Protein AF-A0A7T1HHM9-F1 (afdb_monomer_lite)

pLDDT: mean 77.27, std 11.03, range [47.88, 93.75]

Secondary structure (DSSP, 8-state):
-PPPSS-HHHHHHHHHHHHHHHTS-S-GGGB-TTT-EE-SSEEEEEBTTS-EEEEEEHHHHHHHHHHHHHHHHHSTTHHHHTTS-HHHHHHHHHTS-HHHHHHHHHHHHTPPPPPPP--HHHHHHHHHHHHH-HHHHHHHHHHHHHHHHHHHHHHHHHHHHHHHTT-PPPPHHHHHHHH--

Sequence (181 aa):
MSQPRFTNDALYAAAVGLAIRSGSLKRKAEASPEHSHSSSCSYALIATDGRLIERFSLQKVQAWASERDKVLNRIEGRRKLQGLPIEQRLARFRSWPEPQRALAWAVSSGQPIPPGRFGAGELLTAVLLLALFVLPGVVFLIWAVPRGRSYRQALAILVRQWRASGEPDPVDAAFRRLVSR

Structure (mmCIF, N/CA/C/O backbone):
data_AF-A0A7T1HHM9-F1
#
_entry.id   AF-A0A7T1HHM9-F1
#
loop_
_atom_site.group_PDB
_atom_site.id
_atom_site.type_symbol
_atom_site.label_atom_id
_atom_site.label_alt_id
_atom_site.label_comp_id
_atom_site.label_asym_id
_atom_site.label_entity_id
_atom_site.label_seq_id
_atom_site.pdbx_PDB_ins_code
_atom_site.Cartn_x
_atom_site.Cartn_y
_atom_site.Cartn_z
_atom_site.occupancy
_atom_site.B_iso_or_equiv
_atom_site.auth_seq_id
_atom_site.auth_comp_id
_atom_site.auth_asym_id
_atom_site.auth_atom_id
_atom_site.pdbx_PDB_model_num
ATOM 1 N N . MET A 1 1 ? -13.154 24.734 9.679 1.00 47.88 1 MET A N 1
ATOM 2 C CA . MET A 1 1 ? -13.090 23.258 9.797 1.00 47.88 1 MET A CA 1
ATOM 3 C C . MET A 1 1 ? -12.746 22.684 8.432 1.00 47.88 1 MET A C 1
ATOM 5 O O . MET A 1 1 ? -13.571 22.761 7.533 1.00 47.88 1 MET A O 1
ATOM 9 N N . SER A 1 2 ? -11.523 22.192 8.234 1.00 49.72 2 SER A N 1
ATOM 10 C CA . SER A 1 2 ? -11.110 21.611 6.950 1.00 49.72 2 SER A CA 1
ATOM 11 C C . SER A 1 2 ? -11.664 20.193 6.834 1.00 49.72 2 SER A C 1
ATOM 13 O O . SER A 1 2 ? -11.333 19.343 7.660 1.00 49.72 2 SER A O 1
ATOM 15 N N . GLN A 1 3 ? -12.520 19.933 5.844 1.00 53.69 3 GLN A N 1
ATOM 16 C CA . GLN A 1 3 ? -13.010 18.577 5.590 1.00 53.69 3 GLN A CA 1
ATOM 17 C C . GLN A 1 3 ? -11.838 17.637 5.247 1.00 53.69 3 GLN A C 1
ATOM 19 O O . GLN A 1 3 ? -10.900 18.050 4.555 1.00 53.69 3 GLN A O 1
ATOM 24 N N . PRO A 1 4 ? -11.853 16.376 5.716 1.00 58.53 4 PRO A N 1
ATOM 25 C CA . PRO A 1 4 ? -10.791 15.432 5.407 1.00 58.53 4 PRO A CA 1
ATOM 26 C C . PRO A 1 4 ? -10.759 15.142 3.899 1.00 58.53 4 PRO A C 1
ATOM 28 O O . PRO A 1 4 ? -11.733 14.691 3.305 1.00 58.53 4 PRO A O 1
ATOM 31 N N . ARG A 1 5 ? -9.596 15.369 3.274 1.00 70.12 5 ARG A N 1
ATOM 32 C CA . ARG A 1 5 ? -9.337 15.135 1.835 1.00 70.12 5 ARG A CA 1
ATOM 33 C C . ARG A 1 5 ? -9.541 13.669 1.401 1.00 70.12 5 ARG A C 1
ATOM 35 O O . ARG A 1 5 ? -9.681 13.375 0.211 1.00 70.12 5 ARG A O 1
ATOM 42 N N . PHE A 1 6 ? -9.541 12.749 2.364 1.00 73.56 6 PHE A N 1
ATOM 43 C CA . PHE A 1 6 ? -9.677 11.306 2.184 1.00 73.56 6 PHE A CA 1
ATOM 44 C C . PHE A 1 6 ? -10.851 10.777 3.011 1.00 73.56 6 PHE A C 1
ATOM 46 O O . PHE A 1 6 ? -11.130 11.292 4.089 1.00 73.56 6 PHE A O 1
ATOM 53 N N . THR A 1 7 ? -11.516 9.732 2.517 1.00 82.44 7 THR A N 1
ATOM 54 C CA . THR A 1 7 ? -12.591 9.052 3.253 1.00 82.44 7 THR A CA 1
ATOM 55 C C . THR A 1 7 ? -12.043 8.350 4.500 1.00 82.44 7 THR A C 1
ATOM 57 O O . THR A 1 7 ? -10.879 7.936 4.511 1.00 82.44 7 THR A O 1
ATOM 60 N N . ASN A 1 8 ? -12.876 8.166 5.532 1.00 83.25 8 ASN A N 1
ATOM 61 C CA . ASN A 1 8 ? -12.473 7.485 6.773 1.00 83.25 8 ASN A CA 1
ATOM 62 C C . ASN A 1 8 ? -11.857 6.112 6.515 1.00 83.25 8 ASN A C 1
ATOM 64 O O . ASN A 1 8 ? -10.824 5.781 7.080 1.00 83.25 8 ASN A O 1
ATOM 68 N N . ASP A 1 9 ? -12.408 5.359 5.577 1.00 81.00 9 ASP A N 1
ATOM 69 C CA . ASP A 1 9 ? -11.888 4.044 5.231 1.00 81.00 9 ASP A CA 1
ATOM 70 C C . ASP A 1 9 ? -10.517 4.089 4.527 1.00 81.00 9 ASP A C 1
ATOM 72 O O . ASP A 1 9 ? -9.740 3.137 4.608 1.00 81.00 9 ASP A O 1
ATOM 76 N N . ALA A 1 10 ? -10.209 5.166 3.791 1.00 80.50 10 ALA A N 1
ATOM 77 C CA . ALA A 1 10 ? -8.882 5.359 3.204 1.00 80.50 10 ALA A CA 1
ATOM 78 C C . ALA A 1 10 ? -7.858 5.717 4.289 1.00 80.50 10 ALA A C 1
ATOM 80 O O . ALA A 1 10 ? -6.729 5.224 4.254 1.00 80.50 10 ALA A O 1
ATOM 81 N N . LEU A 1 11 ? -8.272 6.518 5.277 1.00 87.19 11 LEU A N 1
ATOM 82 C CA . LEU A 1 11 ? -7.473 6.807 6.466 1.00 87.19 11 LEU A CA 1
ATOM 83 C C . LEU A 1 11 ? -7.261 5.545 7.314 1.00 87.19 11 LEU A C 1
ATOM 85 O O . LEU A 1 11 ? -6.134 5.281 7.716 1.00 87.19 11 LEU A O 1
ATOM 89 N N . TYR A 1 12 ? -8.291 4.715 7.490 1.00 88.12 12 TYR A N 1
ATOM 90 C CA . TYR A 1 12 ? -8.206 3.430 8.184 1.00 88.12 12 TYR A CA 1
ATOM 91 C C . TYR A 1 12 ? -7.206 2.490 7.506 1.00 88.12 12 TYR A C 1
ATOM 93 O O . TYR A 1 12 ? -6.270 2.012 8.142 1.00 88.12 12 TYR A O 1
ATOM 101 N N . ALA A 1 13 ? -7.336 2.270 6.192 1.00 84.44 13 ALA A N 1
ATOM 102 C CA . ALA A 1 13 ? -6.409 1.413 5.452 1.00 84.44 13 ALA A CA 1
ATOM 103 C C . ALA A 1 13 ? -4.961 1.931 5.518 1.00 84.44 13 ALA A C 1
ATOM 105 O O . ALA A 1 13 ? -4.018 1.139 5.568 1.00 84.44 13 ALA A O 1
ATOM 106 N N . ALA A 1 14 ? -4.777 3.255 5.534 1.00 87.06 14 ALA A N 1
ATOM 107 C CA . ALA A 1 14 ? -3.470 3.866 5.716 1.00 87.06 14 ALA A CA 1
ATOM 108 C C . ALA A 1 14 ? -2.924 3.657 7.141 1.00 87.06 14 ALA A C 1
ATOM 110 O O . ALA A 1 14 ? -1.764 3.278 7.286 1.00 87.06 14 ALA A O 1
ATOM 111 N N . ALA A 1 15 ? -3.747 3.845 8.174 1.00 89.75 15 ALA A N 1
ATOM 112 C CA . ALA A 1 15 ? -3.370 3.641 9.571 1.00 89.75 15 ALA A CA 1
ATOM 113 C C . ALA A 1 15 ? -3.020 2.175 9.870 1.00 89.75 15 ALA A C 1
ATOM 115 O O . ALA A 1 15 ? -1.996 1.915 10.493 1.00 89.75 15 ALA A O 1
ATOM 116 N N . VAL A 1 16 ? -3.794 1.217 9.348 1.00 88.81 16 VAL A N 1
ATOM 117 C CA . VAL A 1 16 ? -3.477 -0.221 9.425 1.00 88.81 16 VAL A CA 1
ATOM 118 C C . VAL A 1 16 ? -2.115 -0.509 8.795 1.00 88.81 16 VAL A C 1
ATOM 120 O O . VAL A 1 16 ? -1.281 -1.170 9.405 1.00 88.81 16 VAL A O 1
ATOM 123 N N . GLY A 1 17 ? -1.850 0.027 7.600 1.00 85.06 17 GLY A N 1
ATOM 124 C CA . GLY A 1 17 ? -0.561 -0.172 6.937 1.00 85.06 17 GLY A CA 1
ATOM 125 C C . GLY A 1 17 ? 0.613 0.449 7.692 1.00 85.06 17 GLY A C 1
ATOM 126 O O . GLY A 1 17 ? 1.704 -0.118 7.691 1.00 85.06 17 GLY A O 1
ATOM 127 N N . LEU A 1 18 ? 0.397 1.587 8.357 1.00 88.19 18 LEU A N 1
ATOM 128 C CA . LEU A 1 18 ? 1.393 2.190 9.242 1.00 88.19 18 LEU A CA 1
ATOM 129 C C . LEU A 1 18 ? 1.644 1.330 10.482 1.00 88.19 18 LEU A C 1
ATOM 131 O O . LEU A 1 18 ? 2.807 1.122 10.804 1.00 88.19 18 LEU A O 1
ATOM 135 N N . ALA A 1 19 ? 0.594 0.795 11.110 1.00 88.50 19 ALA A N 1
ATOM 136 C CA . ALA A 1 19 ? 0.696 -0.066 12.289 1.00 88.50 19 ALA A CA 1
ATOM 137 C C . ALA A 1 19 ? 1.379 -1.411 11.983 1.00 88.50 19 ALA A C 1
ATOM 139 O O . ALA A 1 19 ? 2.178 -1.908 12.771 1.00 88.50 19 ALA A O 1
ATOM 140 N N . ILE A 1 20 ? 1.123 -1.987 10.803 1.00 86.19 20 ILE A N 1
ATOM 141 C CA . ILE A 1 20 ? 1.840 -3.186 10.3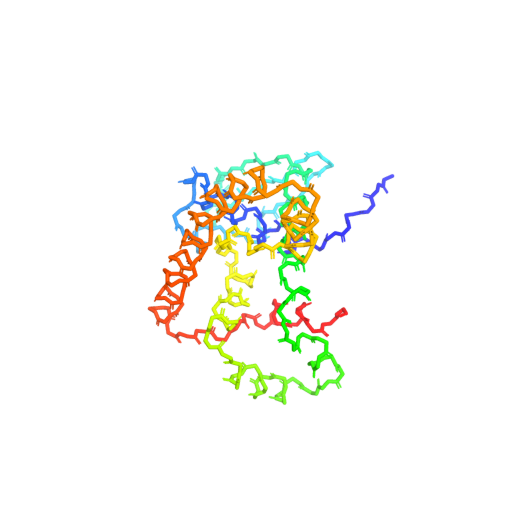43 1.00 86.19 20 ILE A CA 1
ATOM 142 C C . ILE A 1 20 ? 3.315 -2.864 10.104 1.00 86.19 20 ILE A C 1
ATOM 144 O O . ILE A 1 20 ? 4.197 -3.633 10.479 1.00 86.19 20 ILE A O 1
ATOM 148 N N . ARG A 1 21 ? 3.603 -1.703 9.507 1.00 84.12 21 ARG A N 1
ATOM 149 C CA . ARG A 1 21 ? 4.977 -1.272 9.229 1.00 84.12 21 ARG A CA 1
ATOM 150 C C . ARG A 1 21 ? 5.760 -0.921 10.498 1.00 84.12 21 ARG A C 1
ATOM 152 O O . ARG A 1 21 ? 6.967 -1.143 10.512 1.00 84.12 21 ARG A O 1
ATOM 159 N N . SER A 1 22 ? 5.112 -0.364 11.522 1.00 85.56 22 SER A N 1
ATOM 160 C CA . SER A 1 22 ? 5.726 -0.092 12.831 1.00 85.56 22 SER A CA 1
ATOM 161 C C . SER A 1 22 ? 5.885 -1.354 13.684 1.00 85.56 22 SER A C 1
ATOM 163 O O . SER A 1 22 ? 6.640 -1.331 14.650 1.00 85.56 22 SER A O 1
ATOM 165 N N . GLY A 1 23 ? 5.215 -2.454 13.322 1.00 85.44 23 GLY A N 1
ATOM 166 C CA . GLY A 1 23 ? 5.201 -3.703 14.086 1.00 85.44 23 GLY A CA 1
ATOM 167 C C . GLY A 1 23 ? 4.158 -3.740 15.207 1.00 85.44 23 GLY A C 1
ATOM 168 O O . GLY A 1 23 ? 4.011 -4.774 15.855 1.00 85.44 23 GLY A O 1
ATOM 169 N N . SER A 1 24 ? 3.400 -2.658 15.406 1.00 84.88 24 SER A N 1
ATOM 170 C CA . SER A 1 24 ? 2.320 -2.561 16.399 1.00 84.88 24 SER A CA 1
ATOM 171 C C . SER A 1 24 ? 1.105 -3.428 16.064 1.00 84.88 24 SER A C 1
ATOM 173 O O . SER A 1 24 ? 0.293 -3.719 16.937 1.00 84.88 24 SER A O 1
ATOM 175 N N . LEU A 1 25 ? 0.963 -3.839 14.801 1.00 85.94 25 LEU A N 1
ATOM 176 C CA . LEU A 1 25 ? -0.117 -4.698 14.333 1.00 85.94 25 LEU A CA 1
ATOM 177 C C . LEU A 1 25 ? 0.452 -5.849 13.503 1.00 85.94 25 LEU A C 1
ATOM 179 O O . LEU A 1 25 ? 1.120 -5.620 12.499 1.00 85.94 25 LEU A O 1
ATOM 183 N N . LYS A 1 26 ? 0.162 -7.100 13.876 1.00 78.00 26 LYS A N 1
ATOM 184 C CA . LYS A 1 26 ? 0.614 -8.263 13.089 1.00 78.00 26 LYS A CA 1
ATOM 185 C C . LYS A 1 26 ? -0.320 -8.553 11.919 1.00 78.00 26 LYS A C 1
ATOM 187 O O . LYS A 1 26 ? 0.136 -8.911 10.832 1.00 78.00 26 LYS A O 1
ATOM 192 N N . ARG A 1 27 ? -1.630 -8.388 12.122 1.00 72.81 27 ARG A N 1
ATOM 193 C CA . ARG A 1 27 ? -2.656 -8.604 11.095 1.00 72.81 27 ARG A CA 1
ATOM 194 C C . ARG A 1 27 ? -3.742 -7.544 11.138 1.00 72.81 27 ARG A C 1
ATOM 196 O O . ARG A 1 27 ? -4.204 -7.142 12.195 1.00 72.81 27 ARG A O 1
ATOM 203 N N . LYS A 1 28 ? -4.261 -7.199 9.956 1.00 70.69 28 LYS A N 1
ATOM 204 C CA . LYS A 1 28 ? -5.427 -6.314 9.812 1.00 70.69 28 LYS A CA 1
ATOM 205 C C . LYS A 1 28 ? -6.660 -6.801 10.585 1.00 70.69 28 LYS A C 1
ATOM 207 O O . LYS A 1 28 ? -7.409 -5.964 11.064 1.00 70.69 28 LYS A O 1
ATOM 212 N N . ALA A 1 29 ? -6.868 -8.116 10.691 1.00 71.38 29 ALA A N 1
ATOM 213 C CA . ALA A 1 29 ? -8.038 -8.700 11.356 1.00 71.38 29 ALA A CA 1
ATOM 214 C C . ALA A 1 29 ? -8.173 -8.292 12.835 1.00 71.38 29 ALA A C 1
ATOM 216 O O . ALA A 1 29 ? -9.257 -8.382 13.390 1.00 71.38 29 ALA A O 1
ATOM 217 N N . GLU A 1 30 ? -7.089 -7.823 13.451 1.00 79.06 30 GLU A N 1
ATOM 218 C CA . GLU A 1 30 ? -7.086 -7.343 14.832 1.00 79.06 30 GLU A CA 1
ATOM 219 C C . GLU A 1 30 ? -7.650 -5.915 14.960 1.00 79.06 30 GLU A C 1
ATOM 221 O O . GLU A 1 30 ? -8.003 -5.512 16.060 1.00 79.06 30 GLU A O 1
ATOM 226 N N . ALA A 1 31 ? -7.759 -5.146 13.866 1.00 84.06 31 ALA A N 1
ATOM 227 C CA . ALA A 1 31 ? -8.216 -3.754 13.859 1.00 84.06 31 ALA A CA 1
ATOM 228 C C . ALA A 1 31 ? -9.662 -3.621 13.356 1.00 84.06 31 ALA A C 1
ATOM 230 O O . ALA A 1 31 ? -9.999 -4.157 12.301 1.00 84.06 31 ALA A O 1
ATOM 231 N N . SER A 1 32 ? -10.492 -2.815 14.024 1.00 86.00 32 SER A N 1
ATOM 232 C CA . SER A 1 32 ? -11.873 -2.548 13.597 1.00 86.00 32 SER A CA 1
ATOM 233 C C . SER A 1 32 ? -12.008 -1.186 12.900 1.00 86.00 32 SER A C 1
ATOM 235 O O . SER A 1 32 ? -11.619 -0.166 13.482 1.00 86.00 32 SER A O 1
ATOM 237 N N . PRO A 1 33 ? -12.575 -1.128 11.678 1.00 84.69 33 PRO A N 1
ATOM 238 C CA . PRO A 1 33 ? -12.871 0.140 11.015 1.00 84.69 33 PRO A CA 1
ATOM 239 C C . PRO A 1 33 ? -13.984 0.928 11.716 1.00 84.69 33 PRO A C 1
ATOM 241 O O . PRO A 1 33 ? -13.965 2.151 11.662 1.00 84.69 33 PRO A O 1
ATOM 244 N N . GLU A 1 34 ? -14.915 0.248 12.388 1.00 85.88 34 GLU A N 1
ATOM 245 C CA . GLU A 1 34 ? -16.072 0.858 13.061 1.00 85.88 34 GLU A CA 1
ATOM 246 C C . GLU A 1 34 ? -15.665 1.585 14.345 1.00 85.88 34 GLU A C 1
ATOM 248 O O . GLU A 1 34 ? -16.182 2.656 14.652 1.00 85.88 34 GLU A O 1
ATOM 253 N N . HIS A 1 35 ? -14.695 1.029 15.074 1.00 86.56 35 HIS A N 1
ATOM 254 C CA . HIS A 1 35 ? -14.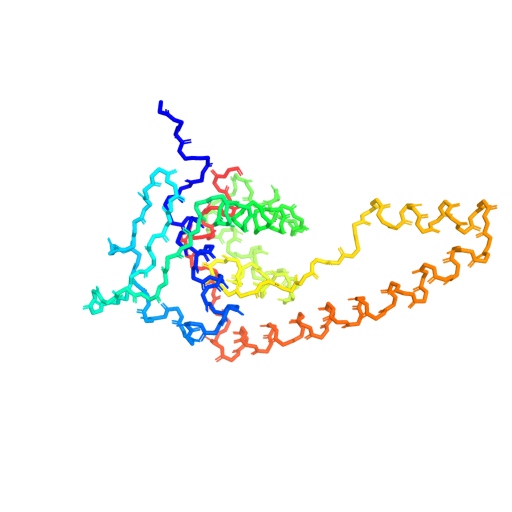191 1.628 16.311 1.00 86.56 35 HIS A CA 1
ATOM 255 C C . HIS A 1 35 ? -13.093 2.672 16.058 1.00 86.56 35 HIS A C 1
ATOM 257 O O . HIS A 1 35 ? -12.871 3.564 16.880 1.00 86.56 35 HIS A O 1
ATOM 263 N N . SER A 1 36 ? -12.395 2.581 14.923 1.00 89.06 36 SER A N 1
ATOM 264 C CA . SER A 1 36 ? -11.321 3.511 14.566 1.00 89.06 36 SER A CA 1
ATOM 265 C C . SER A 1 36 ? -11.883 4.852 14.103 1.00 89.06 36 SER A C 1
ATOM 267 O O . SER A 1 36 ? -12.769 4.913 13.255 1.00 89.06 36 SER A O 1
ATOM 269 N N . HIS A 1 37 ? -11.332 5.953 14.610 1.00 89.81 37 HIS A N 1
ATOM 270 C CA . HIS A 1 37 ? -11.850 7.287 14.317 1.00 89.81 37 HIS A CA 1
ATOM 271 C C . HIS A 1 37 ? -10.738 8.322 14.141 1.00 89.81 37 HIS A C 1
ATOM 273 O O . HIS A 1 37 ? -9.644 8.232 14.707 1.00 89.81 37 HIS A O 1
ATOM 279 N N . SER A 1 38 ? -11.042 9.342 13.341 1.00 89.81 38 SER A N 1
ATOM 280 C CA . SER A 1 38 ? -10.196 10.515 13.154 1.00 89.81 38 SER A CA 1
ATOM 281 C C . SER A 1 38 ? -10.638 11.657 14.063 1.00 89.81 38 SER A C 1
ATOM 283 O O . SER A 1 38 ? -11.820 11.986 14.121 1.00 89.81 38 SER A O 1
ATOM 285 N N . SER A 1 39 ? -9.674 12.314 14.692 1.00 87.94 39 SER A N 1
ATOM 286 C CA . SER A 1 39 ? -9.813 13.638 15.298 1.00 87.94 39 SER A CA 1
ATOM 287 C C . SER A 1 39 ? -9.193 14.700 14.373 1.00 87.94 39 SER A C 1
ATOM 289 O O . SER A 1 39 ? -8.663 14.377 13.310 1.00 87.94 39 SER A O 1
ATOM 291 N N . SER A 1 40 ? -9.221 15.973 14.769 1.00 84.12 40 SER A N 1
ATOM 292 C CA . SER A 1 40 ? -8.625 17.088 14.018 1.00 84.12 40 SER A CA 1
ATOM 293 C C . SER A 1 40 ? -7.119 16.921 13.778 1.00 84.12 40 SER A C 1
ATOM 295 O O . SER A 1 40 ? -6.622 17.290 12.716 1.00 84.12 40 SER A O 1
ATOM 297 N N . CYS A 1 41 ? -6.395 16.334 14.739 1.00 89.25 41 CYS A N 1
ATOM 298 C CA . CYS A 1 41 ? -4.930 16.227 14.699 1.00 89.25 41 CYS A CA 1
ATOM 299 C C . CYS A 1 41 ? -4.401 14.788 14.677 1.00 89.25 41 CYS A C 1
ATOM 301 O O . CYS A 1 41 ? -3.215 14.568 14.420 1.00 89.25 41 CYS A O 1
ATOM 303 N N . SER A 1 42 ? -5.245 13.793 14.946 1.00 91.50 42 SER A N 1
ATOM 304 C CA . SER A 1 42 ? -4.805 12.403 15.088 1.00 91.50 42 SER A CA 1
ATOM 305 C C . SER A 1 42 ? -5.803 11.405 14.518 1.00 91.50 42 SER A C 1
ATOM 307 O O . SER A 1 42 ? -6.966 11.726 14.287 1.00 91.50 42 SER A O 1
ATOM 309 N N . TYR A 1 43 ? -5.328 10.189 14.286 1.00 91.94 43 TYR A N 1
ATOM 310 C CA . TYR A 1 43 ? -6.137 9.042 13.912 1.00 91.94 43 TYR A CA 1
ATOM 311 C C . TYR A 1 43 ? -5.878 7.923 14.921 1.00 91.94 43 TYR A C 1
ATOM 313 O O . TYR A 1 43 ? -4.726 7.516 15.105 1.00 91.94 43 TYR A O 1
ATOM 321 N N . ALA A 1 44 ? -6.930 7.461 15.593 1.00 93.75 44 ALA A N 1
ATOM 322 C CA . ALA A 1 44 ? -6.858 6.372 16.558 1.00 93.75 44 ALA A CA 1
ATOM 323 C C . ALA A 1 44 ? -7.236 5.059 15.866 1.00 93.75 44 ALA A C 1
ATOM 325 O O . ALA A 1 44 ? -8.365 4.908 15.398 1.00 93.75 44 ALA A O 1
ATOM 326 N N . LEU A 1 45 ? -6.284 4.124 15.799 1.00 92.31 45 LEU A N 1
ATOM 327 C CA . LEU A 1 45 ? -6.530 2.773 15.308 1.00 92.31 45 LEU A CA 1
ATOM 328 C C . LEU A 1 45 ? -6.910 1.887 16.494 1.00 92.31 45 LEU A C 1
ATOM 330 O O . LEU A 1 45 ? -6.114 1.709 17.418 1.00 92.31 45 LEU A O 1
ATOM 334 N N . ILE A 1 46 ? -8.129 1.359 16.472 1.00 91.88 46 ILE A N 1
ATOM 335 C CA . ILE A 1 46 ? -8.704 0.599 17.583 1.00 91.88 46 ILE A CA 1
ATOM 336 C C . ILE A 1 46 ? -8.947 -0.844 17.140 1.00 91.88 46 ILE A C 1
ATOM 338 O O . ILE A 1 46 ? -9.318 -1.112 15.994 1.00 91.88 46 ILE A O 1
ATOM 342 N N . ALA A 1 47 ? -8.678 -1.774 18.048 1.00 90.81 47 ALA A N 1
ATOM 343 C CA . ALA A 1 47 ? -8.875 -3.193 17.848 1.00 90.81 47 ALA A CA 1
ATOM 344 C C . ALA A 1 47 ? -10.358 -3.590 17.892 1.00 90.81 47 ALA A C 1
ATOM 346 O O . ALA A 1 47 ? -11.234 -2.802 18.251 1.00 90.81 47 ALA A O 1
ATOM 347 N N . THR A 1 48 ? -10.668 -4.821 17.492 1.00 87.44 48 THR A N 1
ATOM 348 C CA . THR A 1 48 ? -12.042 -5.354 17.549 1.00 87.44 48 THR A CA 1
ATOM 349 C C . THR A 1 48 ? -12.583 -5.467 18.975 1.00 87.44 48 THR A C 1
ATOM 351 O O . THR A 1 48 ? -13.785 -5.353 19.168 1.00 87.44 48 THR A O 1
ATOM 354 N N . ASP A 1 49 ? -11.702 -5.643 19.961 1.00 88.75 49 ASP A N 1
ATOM 355 C CA . ASP A 1 49 ? -12.010 -5.686 21.398 1.00 88.75 49 ASP A CA 1
ATOM 356 C C . ASP A 1 49 ? -12.110 -4.288 22.047 1.00 88.75 49 ASP A C 1
ATOM 358 O O . ASP A 1 49 ? -12.278 -4.174 23.259 1.00 88.75 49 ASP A O 1
ATOM 362 N N . GLY A 1 50 ? -11.983 -3.212 21.260 1.00 87.62 50 GLY A N 1
ATOM 363 C CA . GLY A 1 50 ? -12.015 -1.832 21.746 1.00 87.62 50 GLY A CA 1
ATOM 364 C C . GLY A 1 50 ? -10.678 -1.310 22.285 1.00 87.62 50 GLY A C 1
ATOM 365 O O . GLY A 1 50 ? -10.580 -0.134 22.640 1.00 87.62 50 GLY A O 1
ATOM 366 N N . ARG A 1 51 ? -9.615 -2.124 22.310 1.00 91.25 51 ARG A N 1
ATOM 367 C CA . ARG A 1 51 ? -8.287 -1.685 22.757 1.00 91.25 51 ARG A CA 1
ATOM 368 C C . ARG A 1 51 ? -7.642 -0.742 21.740 1.00 91.25 51 ARG A C 1
ATOM 370 O O . ARG A 1 51 ? -7.647 -1.001 20.538 1.00 91.25 51 ARG A O 1
ATOM 377 N N . LEU A 1 52 ? -7.019 0.339 22.210 1.00 91.75 52 LEU A N 1
ATOM 378 C CA . LEU A 1 52 ? -6.214 1.206 21.346 1.00 91.75 52 LEU A CA 1
ATOM 379 C C . LEU A 1 52 ? -4.962 0.448 20.880 1.00 91.75 52 LEU A C 1
ATOM 381 O O . LEU A 1 52 ? -4.145 0.050 21.706 1.00 91.75 52 LEU A O 1
ATOM 385 N N . ILE A 1 53 ? -4.808 0.278 19.566 1.00 91.19 53 ILE A N 1
ATOM 386 C CA . ILE A 1 53 ? -3.610 -0.328 18.969 1.00 91.19 53 ILE A CA 1
ATOM 387 C C . ILE A 1 53 ? -2.508 0.724 18.908 1.00 91.19 53 ILE A C 1
ATOM 389 O O . ILE A 1 53 ? -1.440 0.564 19.486 1.00 91.19 53 ILE A O 1
ATOM 393 N N . GLU A 1 54 ? -2.772 1.820 18.197 1.00 93.12 54 GLU A N 1
ATOM 394 C CA . GLU A 1 54 ? -1.809 2.900 18.018 1.00 93.12 54 GLU A CA 1
ATOM 395 C C . GLU A 1 54 ? -2.540 4.196 17.652 1.00 93.12 54 GLU A C 1
ATOM 397 O O . GLU A 1 54 ? -3.617 4.187 17.042 1.00 93.12 54 GLU A O 1
ATOM 402 N N . ARG A 1 55 ? -1.948 5.335 18.015 1.00 93.06 55 ARG A N 1
ATOM 403 C CA . ARG A 1 55 ? -2.426 6.655 17.605 1.00 93.06 55 ARG A CA 1
ATOM 404 C C . ARG A 1 55 ? -1.389 7.308 16.704 1.00 93.06 55 ARG A C 1
ATOM 406 O O . ARG A 1 55 ? -0.247 7.512 17.099 1.00 93.06 55 ARG A O 1
ATOM 413 N N . PHE A 1 56 ? -1.813 7.686 15.505 1.00 92.75 56 PHE A N 1
ATOM 414 C CA . PHE A 1 56 ? -0.965 8.361 14.528 1.00 92.75 56 PHE A CA 1
ATOM 415 C C . PHE A 1 56 ? -1.351 9.831 14.407 1.00 92.75 56 PHE A C 1
ATOM 417 O O . PHE A 1 56 ? -2.514 10.194 14.592 1.00 92.75 56 PHE A O 1
ATOM 424 N N . SER A 1 57 ? -0.401 10.690 14.033 1.00 93.31 57 SER A N 1
ATOM 425 C CA . SER A 1 57 ? -0.754 12.042 13.601 1.00 93.31 57 SER A CA 1
ATOM 426 C C . SER A 1 57 ? -1.560 11.977 12.302 1.00 93.31 57 SER A C 1
ATOM 428 O O . SER A 1 57 ? -1.253 11.193 11.397 1.00 93.31 57 SER A O 1
ATOM 430 N N . LEU A 1 58 ? -2.595 12.812 12.189 1.00 89.81 58 LEU A N 1
ATOM 431 C CA . LEU A 1 58 ? -3.476 12.801 11.021 1.00 89.81 58 LEU A CA 1
ATOM 432 C C . LEU A 1 58 ? -2.696 13.127 9.741 1.00 89.81 58 LEU A C 1
ATOM 434 O O . LEU A 1 58 ? -2.918 12.499 8.710 1.00 89.81 58 LEU A O 1
ATOM 438 N N . GLN A 1 59 ? -1.721 14.037 9.826 1.00 89.44 59 GLN A N 1
ATOM 439 C CA . GLN A 1 59 ? -0.822 14.367 8.718 1.00 89.44 59 GLN A CA 1
ATOM 440 C C . GLN A 1 59 ? -0.054 13.140 8.211 1.00 89.44 59 GLN A C 1
ATOM 442 O O . GLN A 1 59 ? 0.024 12.929 7.003 1.00 89.44 59 GLN A O 1
ATOM 447 N N . LYS A 1 60 ? 0.467 12.294 9.111 1.00 89.06 60 LYS A N 1
ATOM 448 C CA . LYS A 1 60 ? 1.195 11.072 8.735 1.00 89.06 60 LYS A CA 1
ATOM 449 C C . LYS A 1 60 ? 0.274 10.074 8.036 1.00 89.06 60 LYS A C 1
ATOM 451 O O . LYS A 1 60 ? 0.647 9.522 7.003 1.00 89.06 60 LYS A O 1
ATOM 456 N N . VAL A 1 61 ? -0.945 9.887 8.546 1.00 89.75 61 VAL A N 1
ATOM 457 C CA . VAL A 1 61 ? -1.947 9.001 7.924 1.00 89.75 61 VAL A CA 1
ATOM 458 C C . VAL A 1 61 ? -2.382 9.528 6.556 1.00 89.75 61 VAL A C 1
ATOM 460 O O . VAL A 1 61 ? -2.467 8.757 5.605 1.00 89.75 61 VAL A O 1
ATOM 463 N N . GLN A 1 62 ? -2.596 10.838 6.417 1.00 89.00 62 GLN A N 1
ATOM 464 C CA . GLN A 1 62 ? -2.944 11.471 5.142 1.00 89.00 62 GLN A CA 1
ATOM 465 C C . GLN A 1 62 ? -1.803 11.407 4.122 1.00 89.00 62 GLN A C 1
ATOM 467 O O . GLN A 1 62 ? -2.053 11.137 2.947 1.00 89.00 62 GLN A O 1
ATOM 472 N N . ALA A 1 63 ? -0.557 11.627 4.550 1.00 85.88 63 ALA A N 1
ATOM 473 C CA . ALA A 1 63 ? 0.618 11.479 3.696 1.00 85.88 63 ALA A CA 1
ATOM 474 C C . ALA A 1 63 ? 0.724 10.042 3.173 1.00 85.88 63 ALA A C 1
ATOM 476 O O . ALA A 1 63 ? 0.896 9.830 1.973 1.00 85.88 63 ALA A O 1
ATOM 477 N N . TRP A 1 64 ? 0.509 9.062 4.053 1.00 85.12 64 TRP A N 1
ATOM 478 C CA . TRP A 1 64 ? 0.502 7.653 3.681 1.00 85.12 64 TRP A CA 1
ATOM 479 C C . TRP A 1 64 ? -0.664 7.303 2.748 1.00 85.12 64 TRP A C 1
ATOM 481 O O . TRP A 1 64 ? -0.468 6.631 1.739 1.00 85.12 64 TRP A O 1
ATOM 491 N N . ALA A 1 65 ? -1.870 7.812 3.008 1.00 84.19 65 ALA A N 1
ATOM 492 C CA . ALA A 1 65 ? -3.020 7.647 2.118 1.00 84.19 65 ALA A CA 1
ATOM 493 C C . ALA A 1 65 ? -2.763 8.248 0.722 1.00 84.19 65 ALA A C 1
ATOM 495 O O . ALA A 1 65 ? -3.097 7.631 -0.289 1.00 84.19 65 ALA A O 1
ATOM 496 N N . SER A 1 66 ? -2.113 9.413 0.659 1.00 83.56 66 SER A N 1
ATOM 497 C CA . SER A 1 66 ? -1.701 10.064 -0.589 1.00 83.56 66 SER A CA 1
ATOM 498 C C . SER A 1 66 ? -0.668 9.238 -1.354 1.00 83.56 66 SER A C 1
ATOM 500 O O . SER A 1 66 ? -0.780 9.072 -2.567 1.00 83.56 66 SER A O 1
ATOM 502 N N . GLU A 1 67 ? 0.319 8.666 -0.664 1.00 80.56 67 GLU A N 1
ATOM 503 C CA . GLU A 1 67 ? 1.306 7.778 -1.283 1.00 80.56 67 GLU A CA 1
ATOM 504 C C . GLU A 1 67 ? 0.649 6.517 -1.859 1.00 80.56 67 GLU A C 1
ATOM 506 O O . GLU A 1 67 ? 0.918 6.146 -3.003 1.00 80.56 67 GLU A O 1
ATOM 511 N N . ARG A 1 68 ? -0.294 5.918 -1.123 1.00 78.75 68 ARG A N 1
ATOM 512 C CA . ARG A 1 68 ? -1.099 4.787 -1.606 1.00 78.75 68 ARG A CA 1
ATOM 513 C C . ARG A 1 68 ? -1.897 5.160 -2.855 1.00 78.75 68 ARG A C 1
ATOM 515 O O . ARG A 1 68 ? -1.866 4.414 -3.829 1.00 78.75 68 ARG A O 1
ATOM 522 N N . ASP A 1 69 ? -2.554 6.320 -2.871 1.00 76.88 69 ASP A N 1
ATOM 523 C CA . ASP A 1 69 ? -3.308 6.778 -4.045 1.00 76.88 69 ASP A CA 1
ATOM 524 C C . ASP A 1 69 ? -2.392 7.084 -5.244 1.00 76.88 69 ASP A C 1
ATOM 526 O O . ASP A 1 69 ? -2.722 6.748 -6.380 1.00 76.88 69 ASP A O 1
ATOM 530 N N . LYS A 1 70 ? -1.184 7.620 -5.018 1.00 78.81 70 LYS A N 1
ATOM 531 C CA . LYS A 1 70 ? -0.165 7.766 -6.074 1.00 78.81 70 LYS A CA 1
ATOM 532 C C . LYS A 1 70 ? 0.235 6.417 -6.664 1.00 78.81 70 LYS A C 1
ATOM 534 O O . LYS A 1 70 ? 0.369 6.318 -7.881 1.00 78.81 70 LYS A O 1
ATOM 539 N N . VAL A 1 71 ? 0.420 5.390 -5.833 1.00 76.56 71 VAL A N 1
ATOM 540 C CA . VAL A 1 71 ? 0.720 4.035 -6.315 1.00 76.56 71 VAL A CA 1
ATOM 541 C C . VAL A 1 71 ? -0.440 3.505 -7.146 1.00 76.56 71 VAL A C 1
ATOM 543 O O . VAL A 1 71 ? -0.198 3.048 -8.257 1.00 76.56 71 VAL A O 1
ATOM 546 N N . LEU A 1 72 ? -1.686 3.650 -6.684 1.00 71.88 72 LEU A N 1
ATOM 547 C CA . LEU A 1 72 ? -2.865 3.254 -7.464 1.00 71.88 72 LEU A CA 1
ATOM 548 C C . LEU A 1 72 ? -2.944 3.961 -8.814 1.00 71.88 72 LEU A C 1
ATOM 550 O O . LEU A 1 72 ? -3.226 3.327 -9.825 1.00 71.88 72 LEU A O 1
ATOM 554 N N . ASN A 1 73 ? -2.667 5.264 -8.842 1.00 71.88 73 ASN A N 1
ATOM 555 C CA . ASN A 1 73 ? -2.654 6.052 -10.072 1.00 71.88 73 ASN A CA 1
ATOM 556 C C . ASN A 1 73 ? -1.556 5.620 -11.053 1.00 71.88 73 ASN A C 1
ATOM 558 O O . ASN A 1 73 ? -1.699 5.844 -12.253 1.00 71.88 73 ASN A O 1
ATOM 562 N N . ARG A 1 74 ? -0.476 5.002 -10.560 1.00 72.50 74 ARG A N 1
ATOM 563 C CA . ARG A 1 74 ? 0.601 4.438 -11.386 1.00 72.50 74 ARG A CA 1
ATOM 564 C C . ARG A 1 74 ? 0.316 3.021 -11.873 1.00 72.50 74 ARG A C 1
ATOM 566 O O . ARG A 1 74 ? 1.033 2.561 -12.756 1.00 72.50 74 ARG A O 1
ATOM 573 N N . ILE A 1 75 ? -0.674 2.320 -11.316 1.00 71.88 75 ILE A N 1
ATOM 574 C CA . ILE A 1 75 ? -1.064 1.006 -11.832 1.00 71.88 75 ILE A CA 1
ATOM 575 C C . ILE A 1 75 ? -1.710 1.228 -13.204 1.00 71.88 75 ILE A C 1
ATOM 577 O O . ILE A 1 75 ? -2.830 1.739 -13.320 1.00 71.88 75 ILE A O 1
ATOM 581 N N . GLU A 1 76 ? -0.958 0.884 -14.252 1.00 60.91 76 GLU A N 1
ATOM 582 C CA . GLU A 1 76 ? -1.427 0.908 -15.632 1.00 60.91 76 GLU A CA 1
ATOM 583 C C . GLU A 1 76 ? -2.741 0.134 -15.737 1.00 60.91 76 GLU A C 1
ATOM 585 O O . GLU A 1 76 ? -2.847 -1.007 -15.306 1.00 60.91 76 GLU A O 1
ATOM 590 N N . GLY A 1 77 ? -3.770 0.777 -16.287 1.00 61.47 77 GLY A N 1
ATOM 591 C CA . GLY A 1 77 ? -5.087 0.164 -16.437 1.00 61.47 77 GLY A CA 1
ATOM 592 C C . GLY A 1 77 ? -6.161 0.697 -15.493 1.00 61.47 77 GLY A C 1
ATOM 593 O O . GLY A 1 77 ? -7.325 0.565 -15.853 1.00 61.47 77 GLY A O 1
ATOM 594 N N . ARG A 1 78 ? -5.837 1.396 -14.388 1.00 65.31 78 ARG A N 1
ATOM 595 C CA . ARG A 1 78 ? -6.861 2.030 -13.517 1.00 65.31 78 ARG A CA 1
ATOM 596 C C . ARG A 1 78 ? -7.829 2.909 -14.320 1.00 65.31 78 ARG A C 1
ATOM 598 O O . ARG A 1 78 ? -9.039 2.719 -14.259 1.00 65.31 78 ARG A O 1
ATOM 605 N N . ARG A 1 79 ? -7.291 3.806 -15.156 1.00 65.00 79 ARG A N 1
ATOM 606 C CA . ARG A 1 79 ? -8.092 4.663 -16.055 1.00 65.00 79 ARG A CA 1
ATOM 607 C C . ARG A 1 79 ? -8.909 3.863 -17.071 1.00 65.00 79 ARG A C 1
ATOM 609 O O . ARG A 1 79 ? -10.010 4.260 -17.412 1.00 65.00 79 ARG A O 1
ATOM 616 N N . LYS A 1 80 ? -8.399 2.712 -17.526 1.00 67.81 80 LYS A N 1
ATOM 617 C CA . LYS A 1 80 ? -9.094 1.831 -18.482 1.00 67.81 80 LYS A CA 1
ATOM 618 C C . LYS A 1 80 ? -10.234 1.029 -17.839 1.00 67.81 80 LYS A C 1
ATOM 620 O O . LYS A 1 80 ? -10.951 0.342 -18.563 1.00 67.81 80 LYS A O 1
ATOM 625 N N . LEU A 1 81 ? -10.364 1.052 -16.510 1.00 68.12 81 LEU A N 1
ATOM 626 C CA . LEU A 1 81 ? -11.466 0.425 -15.778 1.00 68.12 81 LEU A CA 1
ATOM 627 C C . LEU A 1 81 ? -12.602 1.413 -15.474 1.00 68.12 81 LEU A C 1
ATOM 629 O O . LEU A 1 81 ? -13.719 0.970 -15.212 1.00 68.12 81 LEU A O 1
ATOM 633 N N . GLN A 1 82 ? -12.341 2.725 -15.497 1.00 68.56 82 GLN A N 1
ATOM 634 C CA . GLN A 1 82 ? -13.361 3.749 -15.252 1.00 68.56 82 GLN A CA 1
ATOM 635 C C . GLN A 1 82 ? -14.473 3.662 -16.311 1.00 68.56 82 GLN A C 1
ATOM 637 O O . GLN A 1 82 ? -14.201 3.485 -17.495 1.00 68.56 82 GLN A O 1
ATOM 642 N N . GLY A 1 83 ? -15.731 3.746 -15.871 1.00 69.94 83 GLY A N 1
ATOM 643 C CA . GLY A 1 83 ? -16.913 3.701 -16.745 1.00 69.94 83 GLY A CA 1
ATOM 644 C C . GLY A 1 83 ? -17.400 2.304 -17.157 1.00 69.94 83 GLY A C 1
ATOM 645 O O . GLY A 1 83 ? -18.491 2.194 -17.704 1.00 69.94 83 GLY A O 1
ATOM 646 N N . LEU A 1 84 ? -16.654 1.231 -16.870 1.00 75.75 84 LEU A N 1
ATOM 647 C CA . LEU A 1 84 ? -17.097 -0.136 -17.172 1.00 75.75 84 LEU A CA 1
ATOM 648 C C . LEU A 1 84 ? -18.033 -0.699 -16.078 1.00 75.75 84 LEU A C 1
ATOM 650 O O . LEU A 1 84 ? -17.896 -0.334 -14.907 1.00 75.75 84 LEU A O 1
ATOM 654 N N . PRO A 1 85 ? -18.945 -1.635 -16.402 1.00 79.00 85 PRO A N 1
ATOM 655 C CA . PRO A 1 85 ? -19.713 -2.403 -15.415 1.00 79.00 85 PRO A CA 1
ATOM 656 C C . PRO A 1 85 ? -18.809 -3.166 -14.431 1.00 79.00 85 PRO A C 1
ATOM 658 O O . PRO A 1 85 ? -17.673 -3.502 -14.759 1.00 79.00 85 PRO A O 1
ATOM 661 N N . ILE A 1 86 ? -19.281 -3.441 -13.205 1.00 74.56 86 ILE A N 1
ATOM 662 C CA . ILE A 1 86 ? -18.475 -4.111 -12.153 1.00 74.56 86 ILE A CA 1
ATOM 663 C C . ILE A 1 86 ? -17.883 -5.440 -12.649 1.00 74.56 86 ILE A C 1
ATOM 665 O O . ILE A 1 86 ? -16.686 -5.668 -12.486 1.00 74.56 86 ILE A O 1
ATOM 669 N N . GLU A 1 87 ? -18.673 -6.264 -13.333 1.00 77.44 87 GLU A N 1
ATOM 670 C CA . GLU A 1 87 ? -18.224 -7.576 -13.815 1.00 77.44 87 GLU A CA 1
ATOM 671 C C . GLU A 1 87 ? -17.102 -7.484 -14.856 1.00 77.44 87 GLU A C 1
ATOM 673 O O . GLU A 1 87 ? -16.078 -8.157 -14.743 1.00 77.44 87 GLU A O 1
ATOM 678 N N . GLN A 1 88 ? -17.231 -6.577 -15.830 1.00 79.19 88 GLN A N 1
ATOM 679 C CA . GLN A 1 88 ? -16.194 -6.353 -16.843 1.00 79.19 88 GLN A CA 1
ATOM 680 C C . GLN A 1 88 ? -14.908 -5.794 -16.229 1.00 79.19 88 GLN A C 1
ATOM 682 O O . GLN A 1 88 ? -13.804 -6.087 -16.697 1.00 79.19 88 GLN A O 1
ATOM 687 N N . ARG A 1 89 ? -15.035 -5.000 -15.159 1.00 75.00 89 ARG A N 1
ATOM 688 C CA . ARG A 1 89 ? -13.883 -4.489 -14.415 1.00 75.00 89 ARG A CA 1
ATOM 689 C C . ARG A 1 89 ? -13.131 -5.607 -13.711 1.00 75.00 89 ARG A C 1
ATOM 691 O O . ARG A 1 89 ? -11.907 -5.632 -13.796 1.00 75.00 89 ARG A O 1
ATOM 698 N N . LEU A 1 90 ? -13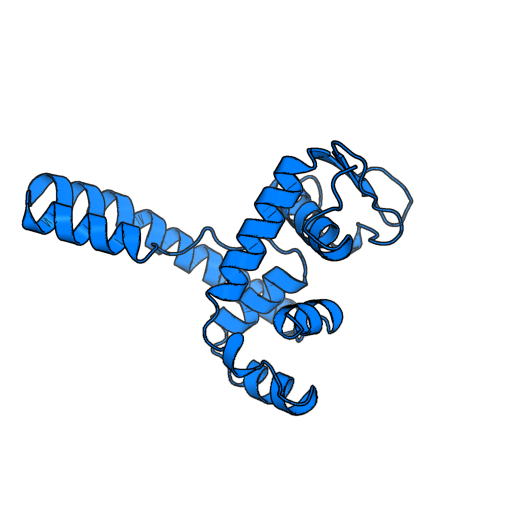.840 -6.530 -13.064 1.00 74.75 90 LEU A N 1
ATOM 699 C CA . LEU A 1 90 ? -13.237 -7.701 -12.424 1.00 74.75 90 LEU A CA 1
ATOM 700 C C . LEU A 1 90 ? -12.563 -8.613 -13.455 1.00 74.75 90 LEU A C 1
ATOM 702 O O . LEU A 1 90 ? -11.422 -9.020 -13.251 1.00 74.75 90 LEU A O 1
ATOM 706 N N . ALA A 1 91 ? -13.207 -8.858 -14.599 1.00 78.62 91 ALA A N 1
ATOM 707 C CA . ALA A 1 91 ? -12.618 -9.639 -15.687 1.00 78.62 91 ALA A CA 1
ATOM 708 C C . ALA A 1 91 ? -11.307 -9.014 -16.206 1.00 78.62 91 ALA A C 1
ATOM 710 O O . ALA A 1 91 ? -10.287 -9.699 -16.297 1.00 78.62 91 ALA A O 1
ATOM 711 N N . ARG A 1 92 ? -11.289 -7.696 -16.460 1.00 79.81 92 ARG A N 1
ATOM 712 C CA . ARG A 1 92 ? -10.059 -6.975 -16.844 1.00 79.81 92 ARG A CA 1
ATOM 713 C C . ARG A 1 92 ? -9.012 -6.941 -15.736 1.00 79.81 92 ARG A C 1
ATOM 715 O O . ARG A 1 92 ? -7.824 -6.977 -16.028 1.00 79.81 92 ARG A O 1
ATOM 722 N N . PHE A 1 93 ? -9.425 -6.836 -14.478 1.00 78.31 93 PHE A N 1
ATOM 723 C CA . PHE A 1 93 ? -8.498 -6.874 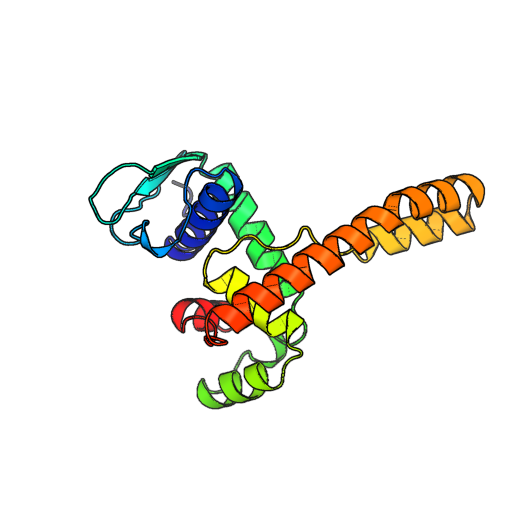-13.353 1.00 78.31 93 PHE A CA 1
ATOM 724 C C . PHE A 1 93 ? -7.810 -8.239 -13.248 1.00 78.31 93 PHE A C 1
ATOM 726 O O . PHE A 1 93 ? -6.600 -8.306 -13.048 1.00 78.31 93 PHE A O 1
ATOM 733 N N . ARG A 1 94 ? -8.552 -9.333 -13.445 1.00 80.06 94 ARG A N 1
ATOM 734 C CA . ARG A 1 94 ? -7.996 -10.693 -13.453 1.00 80.06 94 ARG A CA 1
ATOM 735 C C . ARG A 1 94 ? -7.014 -10.922 -14.600 1.00 80.06 94 ARG A C 1
ATOM 737 O O . ARG A 1 94 ? -6.079 -11.695 -14.426 1.00 80.06 94 ARG A O 1
ATOM 744 N N . SER A 1 95 ? -7.169 -10.212 -15.721 1.00 83.12 95 SER A N 1
ATOM 745 C CA . SER A 1 95 ? -6.214 -10.253 -16.835 1.00 83.12 95 SER A CA 1
ATOM 746 C C . SER A 1 95 ? -4.964 -9.387 -16.624 1.00 83.12 95 SER A C 1
ATOM 748 O O . SER A 1 95 ? -4.103 -9.348 -17.501 1.00 83.12 95 SER A O 1
ATOM 750 N N . TRP A 1 96 ? -4.849 -8.644 -15.517 1.00 83.12 96 TRP A N 1
ATOM 751 C CA . TRP A 1 96 ? -3.631 -7.887 -15.220 1.00 83.12 96 TRP A CA 1
ATOM 752 C C . TRP A 1 96 ? -2.480 -8.809 -14.806 1.00 83.12 96 TRP A C 1
ATOM 754 O O . TRP A 1 96 ? -2.713 -9.855 -14.195 1.00 83.12 96 TRP A O 1
ATOM 764 N N . PRO A 1 97 ? -1.221 -8.396 -15.045 1.00 84.50 97 PRO A N 1
ATOM 765 C CA . PRO A 1 97 ? -0.061 -9.088 -14.504 1.00 84.50 97 PRO A CA 1
ATOM 766 C C . PRO A 1 97 ? -0.166 -9.261 -12.983 1.00 84.50 97 PRO A C 1
ATOM 768 O O . PRO A 1 97 ? -0.521 -8.318 -12.268 1.00 84.50 97 PRO A O 1
ATOM 771 N N . GLU A 1 98 ? 0.222 -10.431 -12.470 1.00 84.50 98 GLU A N 1
ATOM 772 C CA . GLU A 1 98 ? 0.182 -10.737 -11.031 1.00 84.50 98 GLU A CA 1
ATOM 773 C C . GLU A 1 98 ? 0.781 -9.647 -10.129 1.00 84.50 98 GLU A C 1
ATOM 775 O O . GLU A 1 98 ? 0.165 -9.333 -9.112 1.00 84.50 98 GLU A O 1
ATOM 780 N N . PRO A 1 99 ? 1.924 -9.004 -10.459 1.00 82.62 99 PRO A N 1
ATOM 781 C CA . PRO A 1 99 ? 2.477 -7.977 -9.584 1.00 82.62 99 PRO A CA 1
ATOM 782 C C . PRO A 1 99 ? 1.560 -6.757 -9.449 1.00 82.62 99 PRO A C 1
ATOM 784 O O . PRO A 1 99 ? 1.522 -6.131 -8.394 1.00 82.62 99 PRO A O 1
ATOM 787 N N . GLN A 1 100 ? 0.794 -6.425 -10.494 1.00 81.81 100 GLN A N 1
ATOM 788 C CA . GLN A 1 100 ? -0.184 -5.337 -10.454 1.00 81.81 100 GLN A CA 1
ATOM 789 C C . GLN A 1 100 ? -1.416 -5.733 -9.635 1.00 81.81 100 GLN A C 1
ATOM 791 O O . GLN A 1 100 ? -1.893 -4.929 -8.833 1.00 81.81 100 GLN A O 1
ATOM 796 N N . ARG A 1 101 ? -1.888 -6.981 -9.774 1.00 81.50 101 ARG A N 1
ATOM 797 C CA . ARG A 1 101 ? -2.980 -7.526 -8.951 1.00 81.50 101 ARG A CA 1
ATOM 798 C C . ARG A 1 101 ? -2.597 -7.565 -7.471 1.00 81.50 101 ARG A C 1
ATOM 800 O O . ARG A 1 101 ? -3.356 -7.072 -6.642 1.00 81.50 101 ARG A O 1
ATOM 807 N N . ALA A 1 102 ? -1.393 -8.038 -7.148 1.00 83.88 102 ALA A N 1
ATOM 808 C CA . ALA A 1 102 ? -0.860 -8.060 -5.788 1.00 83.88 102 ALA A CA 1
ATOM 809 C C . ALA A 1 102 ? -0.702 -6.648 -5.201 1.00 83.88 102 ALA A C 1
ATOM 811 O O . ALA A 1 102 ? -1.023 -6.426 -4.036 1.00 83.88 102 ALA A O 1
ATOM 812 N N . LEU A 1 103 ? -0.261 -5.667 -5.998 1.00 82.62 103 LEU A N 1
ATOM 813 C CA . LEU A 1 103 ? -0.202 -4.266 -5.569 1.00 82.62 103 LEU A CA 1
ATOM 814 C C . LEU A 1 103 ? -1.594 -3.695 -5.288 1.00 82.62 103 LEU A C 1
ATOM 816 O O . LEU A 1 103 ? -1.797 -3.081 -4.243 1.00 82.62 103 LEU A O 1
ATOM 820 N N . ALA A 1 104 ? -2.558 -3.915 -6.182 1.00 79.31 104 ALA A N 1
ATOM 821 C CA . ALA A 1 104 ? -3.938 -3.482 -5.982 1.00 79.31 104 ALA A CA 1
ATOM 822 C C . ALA A 1 104 ? -4.561 -4.137 -4.740 1.00 79.31 104 ALA A C 1
ATOM 824 O O . ALA A 1 104 ? -5.180 -3.448 -3.925 1.00 79.31 104 ALA A O 1
ATOM 825 N N . TRP A 1 105 ? -4.318 -5.437 -4.541 1.00 82.88 105 TRP A N 1
ATOM 826 C CA . TRP A 1 105 ? -4.672 -6.145 -3.317 1.00 82.88 105 TRP A CA 1
ATOM 827 C C . TRP A 1 105 ? -4.032 -5.482 -2.098 1.00 82.88 105 TRP A C 1
ATOM 829 O O . TRP A 1 105 ? -4.754 -5.121 -1.176 1.00 82.88 105 TRP A O 1
ATOM 839 N N . ALA A 1 106 ? -2.724 -5.228 -2.099 1.00 83.00 106 ALA A N 1
ATOM 840 C CA . ALA A 1 106 ? -2.024 -4.625 -0.967 1.00 83.00 106 ALA A CA 1
ATOM 841 C C . ALA A 1 106 ? -2.565 -3.236 -0.610 1.00 83.00 106 ALA A C 1
ATOM 843 O O . ALA A 1 106 ? -2.723 -2.879 0.564 1.00 83.00 106 ALA A O 1
ATOM 844 N N . VAL A 1 107 ? -2.908 -2.451 -1.635 1.00 78.31 107 VAL A N 1
ATOM 845 C CA . VAL A 1 107 ? -3.517 -1.139 -1.436 1.00 78.31 107 VAL A CA 1
ATOM 846 C C . VAL A 1 107 ? -4.937 -1.267 -0.873 1.00 78.31 107 VAL A C 1
ATOM 848 O O . VAL A 1 107 ? -5.324 -0.501 0.013 1.00 78.31 107 VAL A O 1
ATOM 851 N N . SER A 1 108 ? -5.703 -2.257 -1.322 1.00 73.75 108 SER A N 1
ATOM 852 C CA . SER A 1 108 ? -7.054 -2.512 -0.816 1.00 73.75 108 SER A CA 1
ATOM 853 C C . SER A 1 108 ? -7.080 -3.044 0.619 1.00 73.75 108 SER A C 1
ATOM 855 O O . SER A 1 108 ? -7.928 -2.669 1.430 1.00 73.75 108 SER A O 1
ATOM 857 N N . SER A 1 109 ? -6.120 -3.900 0.953 1.00 71.94 109 SER A N 1
ATOM 858 C CA . SER A 1 109 ? -6.096 -4.676 2.186 1.00 71.94 109 SER A CA 1
ATOM 859 C C . SER A 1 109 ? -5.351 -3.979 3.318 1.00 71.94 109 SER A C 1
ATOM 861 O O . SER A 1 109 ? -5.319 -4.509 4.420 1.00 71.94 109 SER A O 1
ATOM 863 N N . GLY A 1 110 ? -4.785 -2.790 3.094 1.00 70.81 110 GLY A N 1
ATOM 864 C CA . GLY A 1 110 ? -3.995 -2.095 4.116 1.00 70.81 110 GLY A CA 1
ATOM 865 C C . GLY A 1 110 ? -2.574 -2.644 4.269 1.00 70.81 110 GLY A C 1
ATOM 866 O O . GLY A 1 110 ? -1.852 -2.183 5.140 1.00 70.81 110 GLY A O 1
ATOM 867 N N . GLN A 1 111 ? -2.147 -3.593 3.431 1.00 79.00 111 GLN A N 1
ATOM 868 C CA . GLN A 1 111 ? -0.796 -4.154 3.495 1.00 79.00 111 GLN A CA 1
ATOM 869 C C . GLN A 1 111 ? 0.266 -3.103 3.123 1.00 79.00 111 GLN A C 1
ATOM 871 O O . GLN A 1 111 ? -0.032 -2.130 2.403 1.00 79.00 111 GLN A O 1
ATOM 876 N N . PRO A 1 112 ? 1.505 -3.262 3.622 1.00 75.12 112 PRO A N 1
ATOM 877 C CA . PRO A 1 112 ? 2.612 -2.400 3.250 1.00 75.12 112 PRO A CA 1
ATOM 878 C C . PRO A 1 112 ? 2.901 -2.530 1.752 1.00 75.12 112 PRO A C 1
ATOM 880 O O . PRO A 1 112 ? 2.974 -3.624 1.194 1.00 75.12 112 PRO A O 1
ATOM 883 N N . ILE A 1 113 ? 3.050 -1.382 1.095 1.00 77.31 113 ILE A N 1
ATOM 884 C CA . ILE A 1 113 ? 3.367 -1.302 -0.330 1.00 77.31 113 ILE A CA 1
ATOM 885 C C . ILE A 1 113 ? 4.890 -1.199 -0.461 1.00 77.31 113 ILE A C 1
ATOM 887 O O . ILE A 1 113 ? 5.505 -0.450 0.306 1.00 77.31 113 ILE A O 1
ATOM 891 N N . PRO A 1 114 ? 5.519 -1.914 -1.410 1.00 74.56 114 PRO A N 1
ATOM 892 C CA . PRO A 1 114 ? 6.943 -1.764 -1.666 1.00 74.56 114 PRO A CA 1
ATOM 893 C C . PRO A 1 114 ? 7.288 -0.300 -2.005 1.00 74.56 114 PRO A C 1
ATOM 895 O O . PRO A 1 114 ? 6.560 0.334 -2.776 1.00 74.56 114 PRO A O 1
ATOM 898 N N . PRO A 1 115 ? 8.391 0.245 -1.454 1.00 65.25 115 PRO A N 1
ATOM 899 C CA . PRO A 1 115 ? 8.803 1.626 -1.696 1.00 65.25 115 PRO A CA 1
ATOM 900 C C . PRO A 1 115 ? 9.033 1.828 -3.194 1.00 65.25 115 PRO A C 1
ATOM 902 O O . PRO A 1 115 ? 9.732 1.032 -3.810 1.00 65.25 115 PRO A O 1
ATOM 905 N N . GLY A 1 116 ? 8.383 2.833 -3.783 1.00 60.28 116 GLY A N 1
ATOM 906 C CA . GLY A 1 116 ? 8.173 2.930 -5.229 1.00 60.28 116 GLY A CA 1
ATOM 907 C C . GLY A 1 116 ? 9.414 2.719 -6.107 1.00 60.28 116 GLY A C 1
ATOM 908 O O . GLY A 1 116 ? 10.540 3.049 -5.746 1.00 60.28 116 GLY A O 1
ATOM 909 N N . ARG A 1 117 ? 9.174 2.197 -7.315 1.00 61.31 117 ARG A N 1
ATOM 910 C CA . ARG A 1 117 ? 10.159 2.145 -8.403 1.00 61.31 117 ARG A CA 1
ATOM 911 C C . ARG A 1 117 ? 10.582 3.570 -8.798 1.00 61.31 117 ARG A C 1
ATOM 913 O O . ARG A 1 117 ? 9.781 4.494 -8.632 1.00 61.31 117 ARG A O 1
ATOM 920 N N . PHE A 1 118 ? 11.791 3.711 -9.354 1.00 54.97 118 PHE A N 1
ATOM 921 C CA . PHE A 1 118 ? 12.317 4.984 -9.860 1.00 54.97 118 PHE A CA 1
ATOM 922 C C . PHE A 1 118 ? 11.264 5.759 -10.647 1.00 54.97 118 PHE A C 1
ATOM 924 O O . PHE A 1 118 ? 10.654 5.223 -11.576 1.00 54.97 118 PHE A O 1
ATOM 931 N N . GLY A 1 119 ? 11.028 7.007 -10.248 1.00 59.81 119 GLY A N 1
ATOM 932 C CA . GLY A 1 119 ? 10.145 7.900 -10.988 1.00 59.81 119 GLY A CA 1
ATOM 933 C C . GLY A 1 119 ? 10.756 8.279 -12.338 1.00 59.81 119 GLY A C 1
ATOM 934 O O . GLY A 1 119 ? 11.975 8.298 -12.488 1.00 59.81 119 GLY A O 1
ATOM 935 N N . ALA A 1 120 ? 9.917 8.651 -13.309 1.00 58.75 120 ALA A N 1
ATOM 936 C CA . ALA A 1 120 ? 10.385 9.172 -14.599 1.00 58.75 120 ALA A CA 1
ATOM 937 C C . ALA A 1 120 ? 11.345 10.367 -14.430 1.00 58.75 120 ALA A C 1
ATOM 939 O O . ALA A 1 120 ? 12.314 10.481 -15.169 1.00 58.75 120 ALA A O 1
ATOM 940 N N . GLY A 1 121 ? 11.123 11.203 -13.408 1.00 66.00 121 GLY A N 1
ATOM 941 C CA . GLY A 1 121 ? 12.024 12.301 -13.055 1.00 66.00 121 GLY A CA 1
ATOM 942 C C . GLY A 1 121 ? 13.397 11.835 -12.570 1.00 66.00 121 GLY A C 1
ATOM 943 O O . GLY A 1 121 ? 14.393 12.388 -12.998 1.00 66.00 121 GLY A O 1
ATOM 944 N N . GLU A 1 122 ? 13.483 10.784 -11.749 1.00 65.56 122 GLU A N 1
ATOM 945 C CA . GLU A 1 122 ? 14.776 10.253 -11.282 1.00 65.56 122 GLU A CA 1
ATOM 946 C C . GLU A 1 122 ? 15.558 9.584 -12.420 1.00 65.56 122 GLU A C 1
ATOM 948 O O . GLU A 1 122 ? 16.778 9.701 -12.481 1.00 65.56 122 GLU A O 1
ATOM 953 N N . LEU A 1 123 ? 14.853 8.922 -13.345 1.00 65.69 123 LEU A N 1
ATOM 954 C CA . LEU A 1 123 ? 15.429 8.407 -14.589 1.00 65.69 123 LEU A CA 1
ATOM 955 C C . LEU A 1 123 ? 15.938 9.542 -15.483 1.00 65.69 123 LEU A C 1
ATOM 957 O O . LEU A 1 123 ? 17.044 9.453 -16.003 1.00 65.69 123 LEU A O 1
ATOM 961 N N . LEU A 1 124 ? 15.167 10.622 -15.622 1.00 74.62 124 LEU A N 1
ATOM 962 C CA . LEU A 1 124 ? 15.569 11.796 -16.392 1.00 74.62 124 LEU A CA 1
ATOM 963 C C . LEU A 1 124 ? 16.797 12.478 -15.773 1.00 74.62 124 LEU A C 1
ATOM 965 O O . LEU A 1 124 ? 17.732 12.803 -16.496 1.00 74.62 124 LEU A O 1
ATOM 969 N N . THR A 1 125 ? 16.840 12.624 -14.447 1.00 75.25 125 THR A N 1
ATOM 970 C CA . THR A 1 125 ? 18.011 13.149 -13.732 1.00 75.25 125 THR A CA 1
ATOM 971 C C . THR A 1 125 ? 19.229 12.251 -13.926 1.00 75.25 125 THR A C 1
ATOM 973 O O . THR A 1 125 ? 20.319 12.764 -14.156 1.00 75.25 125 THR A O 1
ATOM 976 N N . ALA A 1 126 ? 19.057 10.925 -13.893 1.00 66.06 126 ALA A N 1
ATOM 977 C CA . ALA A 1 126 ? 20.143 9.988 -14.175 1.00 66.06 126 ALA A CA 1
ATOM 978 C C . ALA A 1 126 ? 20.697 10.177 -15.594 1.00 66.06 126 ALA A C 1
ATOM 980 O O . ALA A 1 126 ? 21.911 10.210 -15.767 1.00 66.06 126 ALA A O 1
ATOM 981 N N . VAL A 1 127 ? 19.818 10.343 -16.589 1.00 74.19 127 VAL A N 1
ATOM 982 C CA . VAL A 1 127 ? 20.195 10.573 -17.993 1.00 74.19 127 VAL A CA 1
ATOM 983 C C . VAL A 1 127 ? 20.889 11.927 -18.172 1.00 74.19 127 VAL A C 1
ATOM 985 O O . VAL A 1 127 ? 21.928 11.982 -18.821 1.00 74.19 127 VAL A O 1
ATOM 988 N N . LEU A 1 128 ? 20.373 13.000 -17.564 1.00 78.00 128 LEU A N 1
ATOM 989 C CA . LEU A 1 128 ? 20.996 14.331 -17.592 1.00 78.00 128 LEU A CA 1
ATOM 990 C C . LEU A 1 128 ? 22.374 14.325 -16.932 1.00 78.00 128 LEU A C 1
ATOM 992 O O . LEU A 1 128 ? 23.320 14.860 -17.503 1.00 78.00 128 LEU A O 1
ATOM 996 N N . LEU A 1 129 ? 22.504 13.692 -15.763 1.00 76.69 129 LEU A N 1
ATOM 997 C CA . LEU A 1 129 ? 23.793 13.542 -15.094 1.00 76.69 129 LEU A CA 1
ATOM 998 C C . LEU A 1 129 ? 24.766 12.768 -15.978 1.00 76.69 129 LEU A C 1
ATOM 1000 O O . LEU A 1 129 ? 25.888 13.220 -16.134 1.00 76.69 129 LEU A O 1
ATOM 1004 N N . LEU A 1 130 ? 24.338 11.676 -16.618 1.00 73.69 130 LEU A N 1
ATOM 1005 C CA . LEU A 1 130 ? 25.195 10.918 -17.532 1.00 73.69 130 LEU A CA 1
ATOM 1006 C C . LEU A 1 130 ? 25.630 11.728 -18.762 1.00 73.69 130 LEU A C 1
ATOM 1008 O O . LEU A 1 130 ? 26.764 11.578 -19.208 1.00 73.69 130 LEU A O 1
ATOM 1012 N N . ALA A 1 131 ? 24.734 12.563 -19.296 1.00 71.94 131 ALA A N 1
ATOM 1013 C CA . ALA A 1 131 ? 24.979 13.372 -20.487 1.00 71.94 131 ALA A CA 1
ATOM 1014 C C . ALA A 1 131 ? 25.894 14.578 -20.214 1.00 71.94 131 ALA A C 1
ATOM 1016 O O . ALA A 1 131 ? 26.725 14.908 -21.054 1.00 71.94 131 ALA A O 1
ATOM 1017 N N . LEU A 1 132 ? 25.755 15.228 -19.053 1.00 79.44 132 LEU A N 1
ATOM 1018 C CA . LEU A 1 132 ? 26.571 16.387 -18.664 1.00 79.44 132 LEU A CA 1
ATOM 1019 C C . LEU A 1 132 ? 27.887 15.980 -17.991 1.00 79.44 132 LEU A C 1
ATOM 1021 O O . LEU A 1 132 ? 28.913 16.612 -18.219 1.00 79.44 132 LEU A O 1
ATOM 1025 N N . PHE A 1 133 ? 27.865 14.936 -17.158 1.00 80.62 133 PHE A N 1
ATOM 1026 C CA . PHE A 1 133 ? 29.004 14.497 -16.357 1.00 80.62 133 PHE A CA 1
ATOM 1027 C C . PHE A 1 133 ? 28.960 12.975 -16.111 1.00 80.62 133 PHE A C 1
ATOM 1029 O O . PHE A 1 133 ? 28.325 12.476 -15.180 1.00 80.62 133 PHE A O 1
ATOM 1036 N N . VAL A 1 134 ? 29.714 12.216 -16.909 1.00 76.25 134 VAL A N 1
ATOM 1037 C CA . VAL A 1 134 ? 29.716 10.739 -16.879 1.00 76.25 134 VAL A CA 1
ATOM 1038 C C . VAL A 1 134 ? 29.964 10.170 -15.471 1.00 76.25 134 VAL A C 1
ATOM 1040 O O . VAL A 1 134 ? 29.237 9.284 -15.026 1.00 76.25 134 VAL A O 1
ATOM 1043 N N . LEU A 1 135 ? 30.944 10.703 -14.732 1.00 77.50 135 LEU A N 1
ATOM 1044 C CA . LEU A 1 135 ? 31.320 10.234 -13.389 1.00 77.50 135 LEU A CA 1
ATOM 1045 C C . LEU A 1 135 ? 30.181 10.327 -12.347 1.00 77.50 135 LEU A C 1
ATOM 1047 O O . LEU A 1 135 ? 29.819 9.290 -11.785 1.00 77.50 135 LEU A O 1
ATOM 1051 N N . PRO A 1 136 ? 29.560 11.495 -12.084 1.00 76.19 136 PRO A N 1
ATOM 1052 C CA . PRO A 1 136 ? 28.422 11.576 -11.167 1.00 76.19 136 PRO A CA 1
ATOM 1053 C C . PRO A 1 136 ? 27.184 10.824 -11.679 1.00 76.19 136 PRO A C 1
ATOM 1055 O O . PRO A 1 136 ? 26.434 10.293 -10.861 1.00 76.19 136 PRO A O 1
ATOM 1058 N N . GLY A 1 137 ? 26.994 10.691 -12.999 1.00 73.31 137 GLY A N 1
ATOM 1059 C CA . GLY A 1 137 ? 25.956 9.823 -13.570 1.00 73.31 137 GLY A CA 1
ATOM 1060 C C . GLY A 1 137 ? 26.141 8.347 -13.194 1.00 73.31 137 GLY A C 1
ATOM 1061 O O . GLY A 1 137 ? 25.195 7.690 -12.756 1.00 73.31 137 GLY A O 1
ATOM 1062 N N . VAL A 1 138 ? 27.371 7.831 -13.282 1.00 76.50 138 VAL A N 1
ATOM 1063 C CA . VAL A 1 138 ? 27.702 6.449 -12.894 1.00 76.50 138 VAL A CA 1
ATOM 1064 C C . VAL A 1 138 ? 27.563 6.241 -11.383 1.00 76.50 138 VAL A C 1
ATOM 1066 O O . VAL A 1 138 ? 26.961 5.252 -10.964 1.00 76.50 138 VAL A O 1
ATOM 1069 N N . VAL A 1 139 ? 28.039 7.179 -10.554 1.00 80.06 139 VAL A N 1
ATOM 1070 C CA . VAL A 1 139 ? 27.871 7.113 -9.087 1.00 80.06 139 VAL A CA 1
ATOM 1071 C C . VAL A 1 139 ? 26.388 7.087 -8.705 1.00 80.06 139 VAL A C 1
ATOM 1073 O O . VAL A 1 139 ? 25.972 6.266 -7.882 1.00 80.06 139 VAL A O 1
ATOM 1076 N N . PHE A 1 140 ? 25.568 7.924 -9.347 1.00 77.94 140 PHE A N 1
ATOM 1077 C CA . PHE A 1 140 ? 24.122 7.933 -9.142 1.00 77.94 140 PHE A CA 1
ATOM 1078 C C . PHE A 1 140 ? 23.484 6.587 -9.512 1.00 77.94 140 PHE A C 1
ATOM 1080 O O . PHE A 1 140 ? 22.673 6.056 -8.751 1.00 77.94 140 PHE A O 1
ATOM 1087 N N . LEU A 1 141 ? 23.877 5.992 -10.643 1.00 72.06 141 LEU A N 1
ATOM 1088 C CA . LEU A 1 141 ? 23.376 4.683 -11.062 1.00 72.06 141 LEU A CA 1
ATOM 1089 C C . LEU A 1 141 ? 23.784 3.562 -10.101 1.00 72.06 141 LEU A C 1
ATOM 1091 O O . LEU A 1 141 ? 22.932 2.755 -9.734 1.00 72.06 141 LEU A O 1
ATOM 1095 N N . ILE A 1 142 ? 25.039 3.524 -9.643 1.00 78.50 142 ILE A N 1
ATOM 1096 C CA . ILE A 1 142 ? 25.511 2.530 -8.662 1.00 78.50 142 ILE A CA 1
ATOM 1097 C C . ILE A 1 142 ? 24.675 2.605 -7.381 1.00 78.50 142 ILE A C 1
ATOM 1099 O O . ILE A 1 142 ? 24.280 1.573 -6.838 1.00 78.50 142 ILE A O 1
ATOM 1103 N N . TRP A 1 143 ? 24.333 3.815 -6.938 1.00 78.19 143 TRP A N 1
ATOM 1104 C CA . TRP A 1 143 ? 23.468 4.019 -5.778 1.00 78.19 143 TRP A CA 1
ATOM 1105 C C . TRP A 1 143 ? 21.992 3.677 -6.051 1.00 78.19 143 TRP A C 1
ATOM 1107 O O . TRP A 1 143 ? 21.261 3.232 -5.162 1.00 78.19 143 TRP A O 1
ATOM 1117 N N . ALA A 1 144 ? 21.543 3.816 -7.298 1.00 70.62 144 ALA A N 1
ATOM 1118 C CA . ALA A 1 144 ? 20.189 3.489 -7.729 1.00 70.62 144 ALA A CA 1
ATOM 1119 C C . ALA A 1 144 ? 19.938 1.968 -7.871 1.00 70.62 144 ALA A C 1
ATOM 1121 O O . ALA A 1 144 ? 18.859 1.466 -7.536 1.00 70.62 144 ALA A O 1
ATOM 1122 N N . VAL A 1 145 ? 20.928 1.190 -8.316 1.00 73.94 145 VAL A N 1
ATOM 1123 C CA . VAL A 1 145 ? 20.808 -0.272 -8.492 1.00 73.94 145 VAL A CA 1
ATOM 1124 C C . VAL A 1 145 ? 20.256 -1.010 -7.254 1.00 73.94 145 VAL A C 1
ATOM 1126 O O . VAL A 1 145 ? 19.299 -1.782 -7.418 1.00 73.94 145 VAL A O 1
ATOM 1129 N N . PRO A 1 146 ? 20.773 -0.811 -6.022 1.00 75.50 146 PRO A N 1
ATOM 1130 C CA . PRO A 1 146 ? 20.270 -1.522 -4.848 1.00 75.50 146 PRO A CA 1
ATOM 1131 C C . PRO A 1 146 ? 18.800 -1.200 -4.551 1.00 75.50 146 PRO A C 1
ATOM 1133 O O . PRO A 1 146 ? 18.044 -2.112 -4.224 1.00 75.50 146 PRO A O 1
ATOM 1136 N N . ARG A 1 147 ? 18.336 0.039 -4.773 1.00 69.50 147 ARG A N 1
ATOM 1137 C CA . ARG A 1 147 ? 16.910 0.394 -4.619 1.00 69.50 147 ARG A CA 1
ATOM 1138 C C . ARG A 1 147 ? 16.015 -0.371 -5.592 1.00 69.50 147 ARG A C 1
ATOM 1140 O O . ARG A 1 147 ? 14.946 -0.845 -5.208 1.00 69.50 147 ARG A O 1
ATOM 1147 N N . GLY A 1 148 ? 16.466 -0.549 -6.835 1.00 69.44 148 GLY A N 1
ATOM 1148 C CA . GLY A 1 148 ? 15.749 -1.346 -7.832 1.00 69.44 148 GLY A CA 1
ATOM 1149 C C . GLY A 1 148 ? 15.630 -2.822 -7.438 1.00 69.44 148 GLY A C 1
ATOM 1150 O O . GLY A 1 148 ? 14.570 -3.426 -7.619 1.00 69.44 148 GLY A O 1
ATOM 1151 N N . ARG A 1 149 ? 16.692 -3.399 -6.859 1.00 77.38 149 ARG A N 1
ATOM 1152 C CA . ARG A 1 149 ? 16.683 -4.779 -6.344 1.00 77.38 149 ARG A CA 1
ATOM 1153 C C . ARG A 1 149 ? 15.754 -4.926 -5.140 1.00 77.38 149 ARG A C 1
ATOM 1155 O O . ARG A 1 149 ? 14.915 -5.825 -5.153 1.00 77.38 149 ARG A O 1
ATOM 1162 N N . SER A 1 150 ? 15.830 -4.014 -4.171 1.00 78.62 150 SER A N 1
ATOM 1163 C CA . SER A 1 150 ? 14.952 -4.015 -2.996 1.00 78.62 150 SER A CA 1
ATOM 1164 C C . SER A 1 150 ? 13.478 -3.901 -3.382 1.00 78.62 150 SER A C 1
ATOM 1166 O O . SER A 1 150 ? 12.648 -4.625 -2.837 1.00 78.62 150 SER A O 1
ATOM 1168 N N . TYR A 1 151 ? 13.140 -3.068 -4.376 1.00 79.31 151 TYR A N 1
ATOM 1169 C CA . TYR A 1 151 ? 11.771 -2.986 -4.891 1.00 79.31 151 TYR A CA 1
ATOM 1170 C C . TYR A 1 151 ? 11.290 -4.323 -5.464 1.00 79.31 151 TYR A C 1
ATOM 1172 O O . TYR A 1 151 ? 10.203 -4.783 -5.122 1.00 79.31 151 TYR A O 1
ATOM 1180 N N . ARG A 1 152 ? 12.101 -4.976 -6.310 1.00 80.31 152 ARG A N 1
ATOM 1181 C CA . ARG A 1 152 ? 11.746 -6.279 -6.899 1.00 80.31 152 ARG A CA 1
ATOM 1182 C C . ARG A 1 152 ? 11.578 -7.359 -5.832 1.00 80.31 152 ARG A C 1
ATOM 1184 O O . ARG A 1 152 ? 10.640 -8.143 -5.922 1.00 80.31 152 ARG A O 1
ATOM 1191 N N . GLN A 1 153 ? 12.450 -7.384 -4.825 1.00 84.06 153 GLN A N 1
ATOM 1192 C CA . GLN A 1 153 ? 12.351 -8.326 -3.708 1.00 84.06 153 GLN A CA 1
ATOM 1193 C C . GLN A 1 153 ? 11.081 -8.092 -2.886 1.00 84.06 153 GLN A C 1
ATOM 1195 O O . GLN A 1 153 ? 10.325 -9.031 -2.651 1.00 84.06 153 GLN A O 1
ATOM 1200 N N . ALA A 1 154 ? 10.800 -6.843 -2.513 1.00 81.00 154 ALA A N 1
ATOM 1201 C CA . ALA A 1 154 ? 9.596 -6.495 -1.769 1.00 81.00 154 ALA A CA 1
ATOM 1202 C C . ALA A 1 154 ? 8.317 -6.808 -2.569 1.00 81.00 154 ALA A C 1
ATOM 1204 O O . ALA A 1 154 ? 7.352 -7.326 -2.013 1.00 81.00 154 ALA A O 1
ATOM 1205 N N . LEU A 1 155 ? 8.328 -6.576 -3.886 1.00 84.25 155 LEU A N 1
ATOM 1206 C CA . LEU A 1 155 ? 7.225 -6.942 -4.775 1.00 84.25 155 LEU A CA 1
ATOM 1207 C C . LEU A 1 155 ? 7.045 -8.464 -4.873 1.00 84.25 155 LEU A C 1
ATOM 1209 O O . LEU A 1 155 ? 5.918 -8.946 -4.839 1.00 84.25 155 LEU A O 1
ATOM 1213 N N . ALA A 1 156 ? 8.132 -9.234 -4.947 1.00 85.19 156 ALA A N 1
ATOM 1214 C CA . ALA A 1 156 ? 8.067 -10.694 -4.967 1.00 85.19 156 ALA A CA 1
ATOM 1215 C C . ALA A 1 156 ? 7.514 -11.265 -3.650 1.00 85.19 156 ALA A C 1
ATOM 1217 O O . ALA A 1 156 ? 6.690 -12.180 -3.673 1.00 85.19 156 ALA A O 1
ATOM 1218 N N . ILE A 1 157 ? 7.921 -10.704 -2.507 1.00 85.69 157 ILE A N 1
ATOM 1219 C CA . ILE A 1 157 ? 7.364 -11.057 -1.192 1.00 85.69 157 ILE A CA 1
ATOM 1220 C C . ILE A 1 157 ? 5.866 -10.751 -1.162 1.00 85.69 157 ILE A C 1
ATOM 1222 O O . ILE A 1 157 ? 5.081 -11.600 -0.745 1.00 85.69 157 ILE A O 1
ATOM 1226 N N . LEU A 1 158 ? 5.463 -9.581 -1.663 1.00 86.50 158 LEU A N 1
ATOM 1227 C CA . LEU A 1 158 ? 4.060 -9.189 -1.722 1.00 86.50 158 LEU A CA 1
ATOM 1228 C C . LEU A 1 158 ? 3.225 -10.156 -2.571 1.00 86.50 158 LEU A C 1
ATOM 1230 O O . LEU A 1 158 ? 2.157 -10.579 -2.139 1.00 86.50 158 LEU A O 1
ATOM 1234 N N . VAL A 1 159 ? 3.723 -10.550 -3.746 1.00 86.81 159 VAL A N 1
ATOM 1235 C CA . VAL A 1 159 ? 3.052 -11.534 -4.614 1.00 86.81 159 VAL A CA 1
ATOM 1236 C C . VAL A 1 159 ? 2.919 -12.883 -3.908 1.00 86.81 159 VAL A C 1
ATOM 1238 O O . VAL A 1 159 ? 1.855 -13.495 -3.960 1.00 86.81 159 VAL A O 1
ATOM 1241 N N . ARG A 1 160 ? 3.957 -13.342 -3.197 1.00 86.19 160 ARG A N 1
ATOM 1242 C CA . ARG A 1 160 ? 3.888 -14.590 -2.417 1.00 86.19 160 ARG A CA 1
ATOM 1243 C C . AR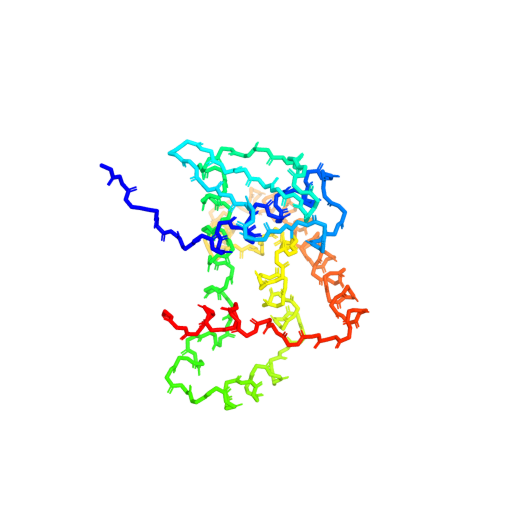G A 1 160 ? 2.839 -14.518 -1.311 1.00 86.19 160 ARG A C 1
ATOM 1245 O O . ARG A 1 160 ? 2.065 -15.455 -1.165 1.00 86.19 160 ARG A O 1
ATOM 1252 N N . GLN A 1 161 ? 2.794 -13.419 -0.559 1.00 84.50 161 GLN A N 1
ATOM 1253 C CA . GLN A 1 161 ? 1.789 -13.211 0.488 1.00 84.50 161 GLN A CA 1
ATOM 1254 C C . GLN A 1 161 ? 0.373 -13.172 -0.090 1.00 84.50 161 GLN A C 1
ATOM 1256 O O . GLN A 1 161 ? -0.536 -13.786 0.463 1.00 84.50 161 GLN A O 1
ATOM 1261 N N . TRP A 1 162 ? 0.199 -12.499 -1.225 1.00 86.19 162 TRP A N 1
ATOM 1262 C CA . TRP A 1 162 ? -1.072 -12.441 -1.933 1.00 86.19 162 TRP A CA 1
ATOM 1263 C C . TRP A 1 162 ? -1.536 -13.830 -2.401 1.00 86.19 162 TRP A C 1
ATOM 1265 O O . TRP A 1 162 ? -2.665 -14.221 -2.104 1.00 86.19 162 TRP A O 1
ATOM 1275 N N . ARG A 1 163 ? -0.656 -14.629 -3.021 1.00 85.75 163 ARG A N 1
ATOM 1276 C CA . ARG A 1 163 ? -0.959 -16.026 -3.385 1.00 85.75 163 ARG A CA 1
ATOM 1277 C C . ARG A 1 163 ? -1.291 -16.880 -2.162 1.00 85.75 163 ARG A C 1
ATOM 1279 O O . ARG A 1 163 ? -2.284 -17.596 -2.174 1.00 85.75 163 ARG A O 1
ATOM 1286 N N . ALA A 1 164 ? -0.518 -16.755 -1.082 1.00 85.06 164 ALA A N 1
ATOM 1287 C CA . ALA A 1 164 ? -0.769 -17.480 0.166 1.00 85.06 164 ALA A CA 1
ATOM 1288 C C . ALA A 1 164 ? -2.115 -17.111 0.815 1.00 85.06 164 ALA A C 1
ATOM 1290 O O . ALA A 1 164 ? -2.681 -17.914 1.549 1.00 85.06 164 ALA A O 1
ATOM 1291 N N . SER A 1 165 ? -2.644 -15.915 0.538 1.00 77.81 165 SER A N 1
ATOM 1292 C CA . SER A 1 165 ? -3.980 -15.503 0.979 1.00 77.81 165 SER A CA 1
ATOM 1293 C C . SER A 1 165 ? -5.129 -16.015 0.098 1.00 77.81 165 SER A C 1
ATOM 1295 O O . SER A 1 165 ? -6.279 -15.706 0.394 1.00 77.81 165 SER A O 1
ATOM 1297 N N . GLY A 1 166 ? -4.833 -16.789 -0.954 1.00 79.06 166 GLY A N 1
ATOM 1298 C CA . GLY A 1 166 ? -5.827 -17.353 -1.873 1.00 79.06 166 GLY A CA 1
ATOM 1299 C C . GLY A 1 166 ? -6.198 -16.435 -3.039 1.00 79.06 166 GLY A C 1
ATOM 1300 O O . GLY A 1 166 ? -7.329 -16.490 -3.506 1.00 79.06 166 GLY A O 1
ATOM 1301 N N . GLU A 1 167 ? -5.283 -15.556 -3.467 1.00 73.81 167 GLU A N 1
ATOM 1302 C CA . GLU A 1 167 ? -5.518 -14.548 -4.517 1.00 73.81 167 GLU A CA 1
ATOM 1303 C C . GLU A 1 167 ? -6.842 -13.775 -4.380 1.00 73.81 167 GLU A C 1
ATOM 1305 O O . GLU A 1 167 ? -7.559 -13.599 -5.370 1.00 73.81 167 GLU A O 1
ATOM 1310 N N . PRO A 1 168 ? -7.194 -13.289 -3.175 1.00 67.19 168 PRO A N 1
ATOM 1311 C CA . PRO A 1 168 ? -8.461 -12.616 -2.984 1.00 67.19 168 PRO A CA 1
ATOM 1312 C C . PRO A 1 168 ? -8.495 -11.400 -3.906 1.00 67.19 168 PRO A C 1
ATOM 1314 O O . PRO A 1 168 ? -7.568 -10.574 -3.912 1.00 67.19 168 PRO A O 1
ATOM 1317 N N . ASP A 1 169 ? -9.558 -11.317 -4.706 1.00 68.31 169 ASP A N 1
ATOM 1318 C CA . ASP A 1 169 ? -9.844 -10.121 -5.480 1.00 68.31 169 ASP A CA 1
ATOM 1319 C C . ASP A 1 169 ? -9.855 -8.923 -4.505 1.00 68.31 169 ASP A C 1
ATOM 1321 O O . ASP A 1 169 ? -10.254 -9.061 -3.340 1.00 68.31 169 ASP A O 1
ATOM 1325 N N . PRO A 1 170 ? -9.332 -7.754 -4.914 1.00 63.72 170 PRO A N 1
ATOM 1326 C CA . PRO A 1 170 ? -9.288 -6.581 -4.055 1.00 63.72 170 PRO A CA 1
ATOM 1327 C C . PRO A 1 170 ? -10.690 -6.323 -3.511 1.00 63.72 170 PRO A C 1
ATOM 1329 O O . PRO A 1 170 ? -11.646 -6.268 -4.279 1.00 63.72 170 PRO A O 1
ATOM 1332 N N . VAL A 1 171 ? -10.796 -6.186 -2.185 1.00 58.19 171 VAL A N 1
ATOM 1333 C CA . VAL A 1 171 ? -12.083 -6.086 -1.486 1.00 58.19 171 VAL A CA 1
ATOM 1334 C C . VAL A 1 171 ? -12.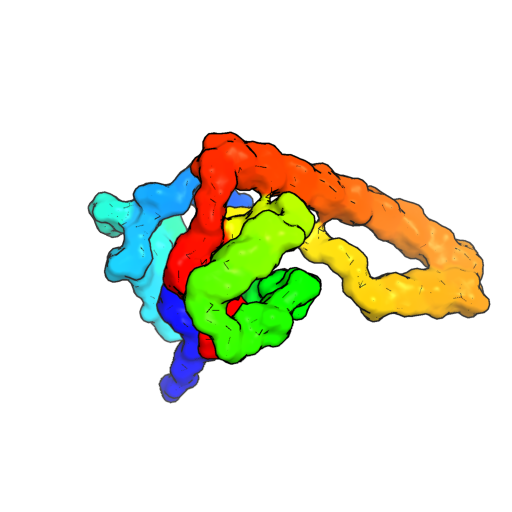954 -5.056 -2.194 1.00 58.19 171 VAL A C 1
ATOM 1336 O O . VAL A 1 171 ? -12.501 -3.933 -2.424 1.00 58.19 171 VAL A O 1
ATOM 1339 N N . ASP A 1 172 ? -14.187 -5.431 -2.520 1.00 52.28 172 ASP A N 1
ATOM 1340 C CA . ASP A 1 172 ? -15.145 -4.652 -3.305 1.00 52.28 172 ASP A CA 1
ATOM 1341 C C . ASP A 1 172 ? -15.162 -3.154 -2.977 1.00 52.28 172 ASP A C 1
ATOM 1343 O O . ASP A 1 172 ? -15.224 -2.323 -3.873 1.00 52.28 172 ASP A O 1
ATOM 1347 N N . ALA A 1 173 ? -15.056 -2.774 -1.701 1.00 50.56 173 ALA A N 1
ATOM 1348 C CA . ALA A 1 173 ? -15.026 -1.375 -1.268 1.00 50.56 173 ALA A CA 1
ATOM 1349 C C . ALA A 1 173 ? -13.777 -0.606 -1.746 1.00 50.56 173 ALA A C 1
ATOM 1351 O O . ALA A 1 173 ? -13.848 0.565 -2.123 1.00 50.56 173 ALA A O 1
ATOM 1352 N N . ALA A 1 174 ? -12.619 -1.256 -1.757 1.00 51.19 174 ALA A N 1
ATOM 1353 C CA . ALA A 1 174 ? -11.369 -0.689 -2.237 1.00 51.19 174 ALA A CA 1
ATOM 1354 C C . ALA A 1 174 ? -11.209 -0.822 -3.757 1.00 51.19 174 ALA A C 1
ATOM 1356 O O . ALA A 1 174 ? -10.640 0.081 -4.368 1.00 51.19 174 ALA A O 1
ATOM 1357 N N . PHE A 1 175 ? -11.763 -1.871 -4.378 1.00 55.09 175 PHE A N 1
ATOM 1358 C CA . PHE A 1 175 ? -11.900 -1.944 -5.835 1.00 55.09 175 PHE A CA 1
ATOM 1359 C C . PHE A 1 175 ? -12.871 -0.877 -6.361 1.00 55.09 175 PHE A C 1
ATOM 1361 O O . PHE A 1 175 ? -12.572 -0.178 -7.324 1.00 55.09 175 PHE A O 1
ATOM 1368 N N . ARG A 1 176 ? -13.985 -0.632 -5.659 1.00 55.28 176 ARG A N 1
ATOM 1369 C CA . ARG A 1 176 ? -14.871 0.507 -5.932 1.00 55.28 176 ARG A CA 1
ATOM 1370 C C . ARG A 1 176 ? -14.094 1.816 -5.859 1.00 55.28 176 ARG A C 1
ATOM 1372 O O . ARG A 1 176 ? -14.162 2.566 -6.816 1.00 55.28 176 ARG A O 1
ATOM 1379 N N . ARG A 1 177 ? -13.253 2.059 -4.844 1.00 54.03 177 ARG A N 1
ATOM 1380 C CA . ARG A 1 177 ? -12.396 3.272 -4.791 1.00 54.03 177 ARG A CA 1
ATOM 1381 C C . ARG A 1 177 ? -11.311 3.345 -5.857 1.00 54.03 177 ARG A C 1
ATOM 1383 O O . ARG A 1 177 ? -10.959 4.437 -6.302 1.00 54.03 177 ARG A O 1
ATOM 1390 N N . LEU A 1 178 ? -10.774 2.201 -6.263 1.00 51.38 178 LEU A N 1
ATOM 1391 C CA . LEU A 1 178 ? -9.884 2.093 -7.414 1.00 51.38 178 LEU A CA 1
ATOM 1392 C C . LEU A 1 178 ? -10.565 2.623 -8.684 1.00 51.38 178 LEU A C 1
ATOM 1394 O O . LEU A 1 178 ? -9.867 3.160 -9.537 1.00 51.38 178 LEU A O 1
ATOM 1398 N N . VAL A 1 179 ? -11.897 2.540 -8.796 1.00 49.28 179 VAL A N 1
ATOM 1399 C CA . VAL A 1 179 ? -12.608 2.812 -10.056 1.00 49.28 179 VAL A CA 1
ATOM 1400 C C . VAL A 1 179 ? -13.677 3.922 -9.986 1.00 49.28 179 VAL A C 1
ATOM 1402 O O . VAL A 1 179 ? -14.158 4.361 -11.024 1.00 49.28 179 VAL A O 1
ATOM 1405 N N . SER A 1 180 ? -14.051 4.407 -8.800 1.00 49.16 180 SER A N 1
ATOM 1406 C CA . SER A 1 180 ? -15.137 5.382 -8.582 1.00 49.16 180 SER A CA 1
ATOM 1407 C C . SER A 1 180 ? -14.670 6.837 -8.432 1.00 49.16 180 SER A C 1
ATOM 1409 O O . SER A 1 180 ? -15.430 7.666 -7.934 1.00 49.16 180 SER A O 1
ATOM 1411 N N . ARG A 1 181 ? -13.421 7.147 -8.787 1.00 48.44 181 ARG A N 1
ATOM 1412 C CA . ARG A 1 181 ? -12.893 8.513 -8.913 1.00 48.44 181 ARG A CA 1
ATOM 1413 C C . ARG A 1 181 ? -12.241 8.664 -10.266 1.00 48.44 181 ARG A C 1
ATOM 1415 O O . ARG A 1 181 ? -11.572 7.681 -10.663 1.00 48.44 181 ARG A O 1
#

Foldseek 3Di:
DDDDPDDLVLLLLLVLQVCCVVVLDVFPQQWDSVLWDDDPFWTFTAGPVRHTSDIGTSVSSSVSSVVLVVVLVPLPCLVVLAPDDPVVSLVVLVVDDLLSLLSLQCSLRSHHAQDDDDDPVLVVVLVVCCVVPVVVSVVSVVVNVVSNVSSVVRSVVSSVVCVVVVVDGRPPVSVCVSHVD

Radius of gyration: 18.43 Å; chains: 1; bounding box: 51×41×43 Å